Protein AF-A0A090QV86-F1 (afdb_monomer_lite)

Secondary structure (DSSP, 8-state):
-EEEE-TTSBEEEEEEEB-TTS-B-TTS--B--GGGTT-BHHHHHHHHHHHHHHTT-

Sequence (57 aa):
MINILTFDANIRDAAEVFNTNGEASDVYGTELPAKYHGMERFAARKAIVAEFDELGY

pLDDT: mean 85.05, std 5.41, range [55.22, 90.94]

Structure (mmCIF, N/CA/C/O backbone):
data_AF-A0A090QV86-F1
#
_entry.id   AF-A0A090QV86-F1
#
loop_
_atom_site.group_PDB
_atom_site.id
_atom_site.type_symbol
_atom_site.label_atom_id
_atom_site.label_alt_id
_atom_site.label_comp_id
_atom_site.label_asym_id
_atom_site.label_entity_id
_atom_site.label_seq_id
_atom_site.pdbx_PDB_ins_code
_atom_site.Cartn_x
_atom_site.Cartn_y
_atom_site.Cartn_z
_atom_site.occupancy
_atom_site.B_iso_or_equiv
_atom_site.auth_seq_id
_atom_site.auth_comp_id
_atom_site.auth_asym_id
_atom_site.auth_atom_id
_atom_site.pdbx_PDB_model_num
ATOM 1 N N . MET A 1 1 ? 13.300 2.922 0.691 1.00 82.88 1 MET A N 1
ATOM 2 C CA . MET A 1 1 ? 11.914 3.352 0.422 1.00 82.88 1 MET A CA 1
ATOM 3 C C . MET A 1 1 ? 11.077 2.113 0.169 1.00 82.88 1 MET A C 1
ATOM 5 O O . MET A 1 1 ? 11.546 1.247 -0.548 1.00 82.88 1 MET A O 1
ATOM 9 N N . ILE A 1 2 ? 9.888 2.005 0.761 1.00 86.88 2 ILE A N 1
ATOM 10 C CA . ILE A 1 2 ? 8.969 0.885 0.515 1.00 86.88 2 ILE A CA 1
ATOM 11 C C . ILE A 1 2 ? 7.702 1.476 -0.096 1.00 86.88 2 ILE A C 1
ATOM 13 O O . ILE A 1 2 ? 7.033 2.284 0.546 1.00 86.88 2 ILE A O 1
ATOM 17 N N . ASN A 1 3 ? 7.407 1.121 -1.342 1.00 87.44 3 ASN A N 1
ATOM 18 C CA . ASN A 1 3 ? 6.198 1.530 -2.034 1.00 87.44 3 ASN A CA 1
ATOM 19 C C . ASN A 1 3 ? 5.145 0.422 -1.945 1.00 87.44 3 ASN A C 1
ATOM 21 O O . ASN A 1 3 ? 5.323 -0.660 -2.494 1.00 87.44 3 ASN A O 1
ATOM 25 N N . ILE A 1 4 ? 4.031 0.716 -1.284 1.00 86.56 4 ILE A N 1
ATOM 26 C CA . ILE A 1 4 ? 2.900 -0.209 -1.128 1.00 86.56 4 ILE A CA 1
ATOM 27 C C . ILE A 1 4 ? 1.667 0.229 -1.926 1.00 86.56 4 ILE A C 1
ATOM 29 O O . ILE A 1 4 ? 0.643 -0.449 -1.881 1.00 86.56 4 ILE A O 1
ATOM 33 N N . LEU A 1 5 ? 1.745 1.361 -2.635 1.00 88.44 5 LEU A N 1
ATOM 34 C CA . LEU A 1 5 ? 0.622 1.953 -3.355 1.00 88.44 5 LEU A CA 1
ATOM 35 C C . LEU A 1 5 ? 0.817 1.837 -4.869 1.00 88.44 5 LEU A C 1
ATOM 37 O O . LEU A 1 5 ? 1.905 2.049 -5.410 1.00 88.44 5 LEU A O 1
ATOM 41 N N . THR A 1 6 ? -0.259 1.487 -5.565 1.00 87.25 6 THR A N 1
ATOM 42 C CA . THR A 1 6 ? -0.349 1.612 -7.017 1.00 87.25 6 THR A CA 1
ATOM 43 C C . THR A 1 6 ? -0.458 3.088 -7.400 1.00 87.25 6 THR A C 1
ATOM 45 O O . THR A 1 6 ? -0.670 3.963 -6.556 1.00 87.25 6 THR A O 1
ATOM 48 N N . PHE A 1 7 ? -0.352 3.373 -8.697 1.00 85.75 7 PHE A N 1
ATOM 49 C CA . PHE A 1 7 ? -0.565 4.719 -9.228 1.00 85.75 7 PHE A CA 1
ATOM 50 C C . PHE A 1 7 ? -1.954 5.283 -8.872 1.00 85.75 7 PHE A C 1
ATOM 52 O O . PHE A 1 7 ? -2.083 6.466 -8.566 1.00 85.75 7 PHE A O 1
ATOM 59 N N . ASP A 1 8 ? -2.964 4.415 -8.805 1.00 87.25 8 ASP A N 1
ATOM 60 C CA . ASP A 1 8 ? -4.338 4.762 -8.423 1.00 87.25 8 ASP A CA 1
ATOM 61 C C . ASP A 1 8 ? -4.546 4.865 -6.900 1.00 87.25 8 ASP A C 1
ATOM 63 O O . ASP A 1 8 ? -5.674 4.982 -6.431 1.00 87.25 8 ASP A O 1
ATOM 67 N N . ALA A 1 9 ? -3.466 4.816 -6.112 1.00 86.44 9 ALA A N 1
ATOM 68 C CA . ALA A 1 9 ? -3.489 4.793 -4.650 1.00 86.44 9 ALA A CA 1
ATOM 69 C C . ALA A 1 9 ? -4.247 3.598 -4.039 1.00 86.44 9 ALA A C 1
ATOM 71 O O . ALA A 1 9 ? -4.758 3.690 -2.918 1.00 86.44 9 ALA A O 1
ATOM 72 N N . ASN A 1 10 ? -4.266 2.467 -4.745 1.00 89.69 10 ASN A N 1
ATOM 73 C CA . ASN A 1 10 ? -4.706 1.189 -4.196 1.00 89.69 10 ASN A CA 1
ATOM 74 C C . ASN A 1 10 ? -3.519 0.450 -3.573 1.00 89.69 10 ASN A C 1
ATOM 76 O O . ASN A 1 10 ? -2.376 0.639 -3.983 1.00 89.69 10 ASN A O 1
ATOM 80 N N . ILE A 1 11 ? -3.770 -0.406 -2.591 1.00 88.50 11 ILE A N 1
ATOM 81 C CA . ILE A 1 11 ? -2.745 -1.283 -2.022 1.00 88.50 11 ILE A CA 1
ATOM 82 C C . ILE A 1 11 ? -2.312 -2.296 -3.087 1.00 88.50 11 ILE A C 1
ATOM 84 O O . ILE A 1 11 ? -3.148 -2.944 -3.719 1.00 88.50 11 ILE A O 1
ATOM 88 N N . ARG A 1 12 ? -1.002 -2.414 -3.299 1.00 88.69 12 ARG A N 1
ATOM 89 C CA . ARG A 1 12 ? -0.412 -3.361 -4.254 1.00 88.69 12 ARG A CA 1
ATOM 90 C C . ARG A 1 12 ? -0.502 -4.795 -3.748 1.00 88.69 12 ARG A C 1
ATOM 92 O O . ARG A 1 12 ? -0.560 -5.024 -2.546 1.00 88.69 12 ARG A O 1
ATOM 99 N N . ASP A 1 13 ? -0.400 -5.743 -4.676 1.00 86.44 13 ASP A N 1
ATOM 100 C CA . ASP A 1 13 ? -0.235 -7.157 -4.328 1.00 86.44 13 ASP A CA 1
ATOM 101 C C . ASP A 1 13 ? 1.138 -7.466 -3.722 1.00 86.44 13 ASP A C 1
ATOM 103 O O . ASP A 1 13 ? 1.289 -8.361 -2.897 1.00 86.44 13 ASP A O 1
ATOM 107 N N . ALA A 1 14 ? 2.154 -6.722 -4.156 1.00 84.31 14 ALA A N 1
ATOM 108 C CA . ALA A 1 14 ? 3.510 -6.823 -3.652 1.00 84.31 14 ALA A CA 1
ATOM 109 C C . ALA A 1 14 ? 4.097 -5.421 -3.485 1.00 84.31 14 ALA A C 1
ATOM 111 O O . ALA A 1 14 ? 3.981 -4.570 -4.380 1.00 84.31 14 ALA A O 1
ATOM 112 N N . ALA A 1 15 ? 4.720 -5.186 -2.332 1.00 86.50 15 ALA A N 1
ATOM 113 C CA . ALA A 1 15 ? 5.441 -3.954 -2.064 1.00 86.50 15 ALA A CA 1
ATOM 114 C C . ALA A 1 15 ? 6.707 -3.880 -2.928 1.00 86.50 15 ALA A C 1
ATOM 116 O O . ALA A 1 15 ? 7.401 -4.873 -3.120 1.00 86.50 15 ALA A O 1
ATOM 117 N N . GLU A 1 16 ? 7.038 -2.694 -3.427 1.00 86.00 16 GLU A N 1
ATOM 118 C CA . GLU A 1 16 ? 8.309 -2.451 -4.105 1.00 86.00 16 GLU A CA 1
ATOM 119 C C . GLU A 1 16 ? 9.281 -1.826 -3.110 1.00 86.00 16 GLU A C 1
ATOM 121 O O . GLU A 1 16 ? 9.060 -0.726 -2.594 1.00 86.00 16 GLU A O 1
ATOM 126 N N . VAL A 1 17 ? 10.363 -2.534 -2.819 1.00 87.38 17 VAL A N 1
ATOM 127 C CA . VAL A 1 17 ? 11.379 -2.084 -1.874 1.00 87.38 17 VAL A CA 1
ATOM 128 C C . VAL A 1 17 ? 12.560 -1.547 -2.673 1.00 87.38 17 VAL A C 1
ATOM 130 O O . VAL A 1 17 ? 13.148 -2.243 -3.492 1.00 87.38 17 VAL A O 1
ATOM 133 N N . PHE A 1 18 ? 12.909 -0.288 -2.428 1.00 85.38 18 PHE A N 1
ATOM 134 C CA . PHE A 1 18 ? 14.023 0.410 -3.061 1.00 85.38 18 PHE A CA 1
ATOM 135 C C . PHE A 1 18 ? 15.057 0.822 -2.012 1.00 85.38 18 PHE A C 1
ATOM 137 O O . PHE A 1 18 ? 14.705 1.266 -0.912 1.00 85.38 18 PHE A O 1
ATOM 144 N N . ASN A 1 19 ? 16.341 0.726 -2.340 1.00 84.56 19 ASN A N 1
ATOM 145 C CA . ASN A 1 19 ? 17.424 1.240 -1.506 1.00 84.56 19 ASN A CA 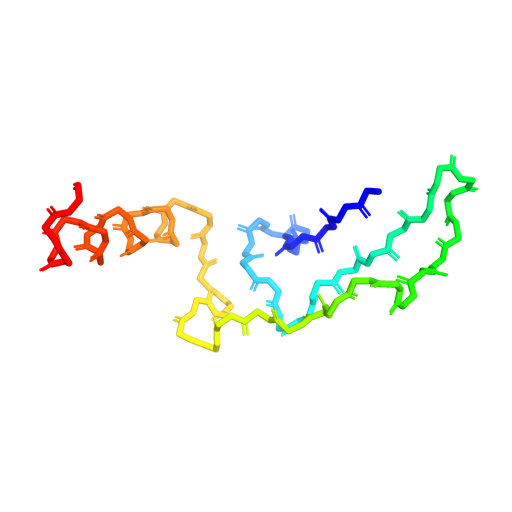1
ATOM 146 C C . ASN A 1 19 ? 17.550 2.778 -1.623 1.00 84.56 19 ASN A C 1
ATOM 148 O O . ASN A 1 19 ? 16.810 3.435 -2.358 1.00 84.56 19 ASN A O 1
ATOM 152 N N . THR A 1 20 ? 18.473 3.385 -0.872 1.00 84.19 20 THR A N 1
ATOM 153 C CA . THR A 1 20 ? 18.738 4.841 -0.916 1.00 84.19 20 THR A CA 1
ATOM 154 C C . THR A 1 20 ? 19.285 5.324 -2.258 1.00 84.19 20 THR A C 1
ATOM 156 O O . THR A 1 20 ? 19.262 6.521 -2.522 1.00 84.19 20 THR A O 1
ATOM 159 N N . ASN A 1 21 ? 19.755 4.401 -3.095 1.00 83.50 21 ASN A N 1
ATOM 160 C CA . ASN A 1 21 ? 20.298 4.672 -4.420 1.00 83.50 21 ASN A CA 1
ATOM 161 C C . ASN A 1 21 ? 19.241 4.479 -5.527 1.00 83.50 21 ASN A C 1
ATOM 163 O O . ASN A 1 21 ? 19.543 4.697 -6.695 1.00 83.50 21 ASN A O 1
ATOM 167 N N . GLY A 1 22 ? 18.004 4.100 -5.171 1.00 78.81 22 GLY A N 1
ATOM 168 C CA . GLY A 1 22 ? 16.902 3.873 -6.110 1.00 78.81 22 GLY A CA 1
ATOM 169 C C . GLY A 1 22 ? 16.874 2.483 -6.753 1.00 78.81 22 GLY A C 1
ATOM 170 O O . GLY A 1 22 ? 16.059 2.249 -7.640 1.00 78.81 22 GLY A O 1
ATOM 171 N N . GLU A 1 23 ? 17.722 1.553 -6.320 1.00 82.88 23 GLU A N 1
ATOM 172 C CA . GLU A 1 23 ? 17.748 0.182 -6.836 1.00 82.88 23 GLU A CA 1
ATOM 173 C C . GLU A 1 23 ? 16.781 -0.705 -6.049 1.00 82.88 23 GLU A C 1
ATOM 175 O O . GLU A 1 23 ? 16.599 -0.520 -4.841 1.00 82.88 23 GLU A O 1
ATOM 180 N N . ALA A 1 24 ? 16.173 -1.682 -6.726 1.00 82.25 24 ALA A N 1
ATOM 181 C CA . ALA A 1 24 ? 15.318 -2.671 -6.081 1.00 82.25 24 ALA A CA 1
ATOM 182 C C . ALA A 1 24 ? 16.124 -3.471 -5.044 1.00 82.25 24 ALA A C 1
ATOM 184 O O . ALA A 1 24 ? 17.260 -3.871 -5.298 1.00 82.25 24 ALA A O 1
ATOM 185 N N . SER A 1 25 ? 15.553 -3.660 -3.860 1.00 80.56 25 SER A N 1
ATOM 186 C CA . SER A 1 25 ? 16.212 -4.304 -2.732 1.00 80.56 25 SER A CA 1
ATOM 187 C C . SER A 1 25 ? 15.280 -5.319 -2.095 1.00 80.56 25 SER A C 1
ATOM 189 O O . SER A 1 25 ? 14.279 -4.940 -1.505 1.00 80.56 25 SER A O 1
ATOM 191 N N . ASP A 1 26 ? 15.645 -6.596 -2.125 1.00 77.62 26 ASP A N 1
ATOM 192 C CA . ASP A 1 26 ? 14.848 -7.677 -1.524 1.00 77.62 26 ASP A CA 1
ATOM 193 C C . ASP A 1 26 ? 15.119 -7.853 -0.016 1.00 77.62 26 ASP A C 1
ATOM 195 O O . ASP A 1 26 ? 14.804 -8.879 0.581 1.00 77.62 26 ASP A O 1
ATOM 199 N N . VAL A 1 27 ? 15.746 -6.855 0.620 1.00 77.81 27 VAL A N 1
ATOM 200 C CA . VAL A 1 27 ? 16.104 -6.883 2.051 1.00 77.81 27 VAL A CA 1
ATOM 201 C C . VAL A 1 27 ? 14.865 -6.940 2.945 1.00 77.81 27 VAL A C 1
ATOM 203 O O . VAL A 1 27 ? 14.916 -7.500 4.039 1.00 77.81 27 VAL A O 1
ATOM 206 N N . TYR A 1 28 ? 13.757 -6.361 2.488 1.00 76.75 28 TYR A N 1
ATOM 207 C CA . TYR A 1 28 ? 12.478 -6.408 3.182 1.00 76.75 28 TYR A CA 1
ATOM 208 C C . TYR A 1 28 ? 11.492 -7.235 2.369 1.00 76.75 28 TYR A C 1
ATOM 210 O O . TYR A 1 28 ? 11.453 -7.133 1.144 1.00 76.75 28 TYR A O 1
ATOM 218 N N . GLY A 1 29 ? 10.686 -8.037 3.066 1.00 76.19 29 GLY A N 1
ATOM 219 C CA . GLY A 1 29 ? 9.624 -8.808 2.439 1.00 76.19 2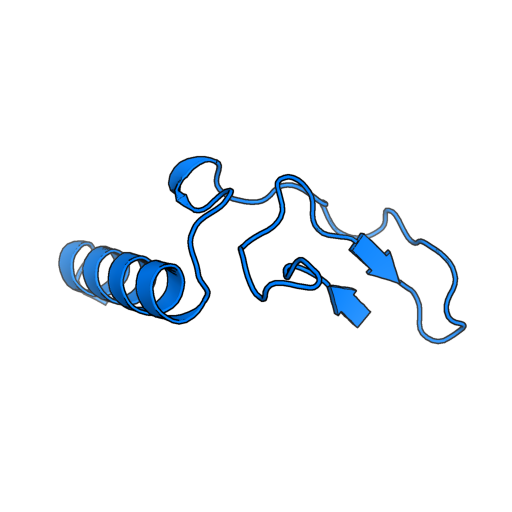9 GLY A CA 1
ATOM 220 C C . GLY A 1 29 ? 8.674 -7.891 1.676 1.00 76.19 29 GLY A C 1
ATOM 221 O O . GLY A 1 29 ? 8.235 -6.860 2.187 1.00 76.19 29 GLY A O 1
ATOM 222 N N . THR A 1 30 ? 8.364 -8.277 0.444 1.00 81.94 30 THR A N 1
ATOM 223 C CA . THR A 1 30 ? 7.382 -7.594 -0.405 1.00 81.94 30 THR A CA 1
ATOM 224 C C . THR A 1 30 ? 5.951 -8.044 -0.106 1.00 81.94 30 THR A C 1
ATOM 226 O O . THR A 1 30 ? 5.004 -7.581 -0.740 1.00 81.94 30 THR A O 1
ATOM 229 N N . GLU A 1 31 ? 5.797 -8.938 0.869 1.00 82.31 31 GLU A N 1
ATOM 230 C CA . GLU A 1 31 ? 4.544 -9.556 1.270 1.00 82.31 31 GLU A CA 1
ATOM 231 C C . GLU A 1 31 ? 3.640 -8.525 1.948 1.00 82.31 31 GLU A C 1
ATOM 233 O O . GLU A 1 31 ? 3.954 -7.982 3.010 1.00 82.31 31 GLU A O 1
ATOM 238 N N . LEU A 1 32 ? 2.499 -8.259 1.321 1.00 83.25 32 LEU A N 1
ATOM 239 C CA . LEU A 1 32 ? 1.427 -7.460 1.892 1.00 83.25 32 LEU A CA 1
ATOM 240 C C . LEU A 1 32 ? 0.265 -8.383 2.286 1.00 83.25 32 LEU A C 1
ATOM 242 O O . LEU A 1 32 ? 0.112 -9.474 1.725 1.00 83.25 32 LEU A O 1
ATOM 246 N N . PRO A 1 33 ? -0.563 -8.003 3.276 1.00 82.25 33 PRO A N 1
ATOM 247 C CA . PRO A 1 33 ? -1.715 -8.815 3.629 1.00 82.25 33 PRO A CA 1
ATOM 248 C C . PRO A 1 33 ? -2.714 -8.823 2.469 1.00 82.25 33 PRO A C 1
ATOM 250 O O . PRO A 1 33 ? -3.288 -7.786 2.129 1.00 82.25 33 PRO A O 1
ATOM 253 N N . ALA A 1 34 ? -2.982 -10.012 1.920 1.00 84.50 34 ALA A N 1
ATOM 254 C CA . ALA A 1 34 ? -3.888 -10.204 0.784 1.00 84.50 34 ALA A CA 1
ATOM 255 C C . ALA A 1 34 ? -5.290 -9.609 1.003 1.00 84.50 34 ALA A C 1
ATOM 257 O O . ALA A 1 34 ? -5.962 -9.224 0.051 1.00 84.50 34 ALA A O 1
ATOM 258 N N . LYS A 1 35 ? -5.717 -9.478 2.267 1.00 84.19 35 LYS A N 1
ATOM 259 C CA . LYS A 1 35 ? -6.979 -8.833 2.654 1.00 84.19 35 LYS A CA 1
ATOM 260 C C . LYS A 1 35 ? -7.075 -7.379 2.189 1.00 84.19 35 LYS A C 1
ATOM 262 O O . LYS A 1 35 ? -8.179 -6.910 1.941 1.00 84.19 35 LYS A O 1
ATOM 267 N N . TYR A 1 36 ? -5.949 -6.682 2.070 1.00 84.88 36 TYR A N 1
ATOM 268 C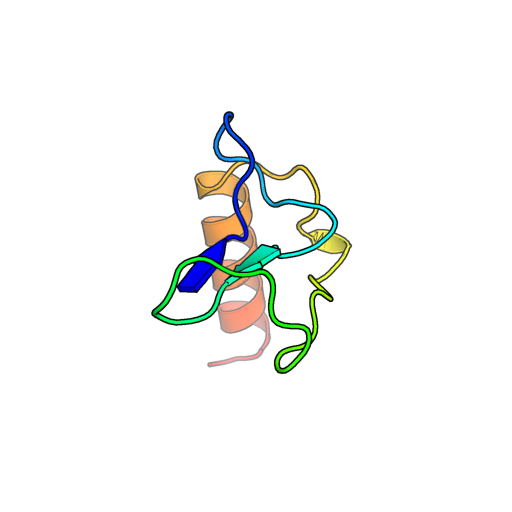 CA . TYR A 1 36 ? -5.914 -5.279 1.676 1.00 84.88 36 TYR A CA 1
ATOM 269 C C . TYR A 1 36 ? -5.578 -5.074 0.203 1.00 84.88 36 TYR A C 1
ATOM 271 O O . TYR A 1 36 ? -5.717 -3.953 -0.270 1.00 84.88 36 TYR A O 1
ATOM 279 N N . HIS A 1 37 ? -5.164 -6.109 -0.534 1.00 87.12 37 HIS A N 1
ATOM 280 C CA . HIS A 1 37 ? -4.779 -5.978 -1.940 1.00 87.12 37 HIS A CA 1
ATOM 281 C C . HIS A 1 37 ? -5.914 -5.388 -2.782 1.00 87.12 37 HIS A C 1
ATOM 283 O O . HIS A 1 37 ? -7.074 -5.786 -2.672 1.00 87.12 37 HIS A O 1
ATOM 289 N N . GLY A 1 38 ? -5.584 -4.399 -3.611 1.00 85.62 38 GLY A N 1
ATOM 290 C CA . GLY A 1 38 ? -6.551 -3.695 -4.449 1.00 85.62 38 GLY A CA 1
ATOM 291 C C . GLY A 1 38 ? -7.501 -2.760 -3.693 1.00 85.62 38 GLY A C 1
ATOM 292 O O . GLY A 1 38 ? -8.302 -2.086 -4.338 1.00 85.62 38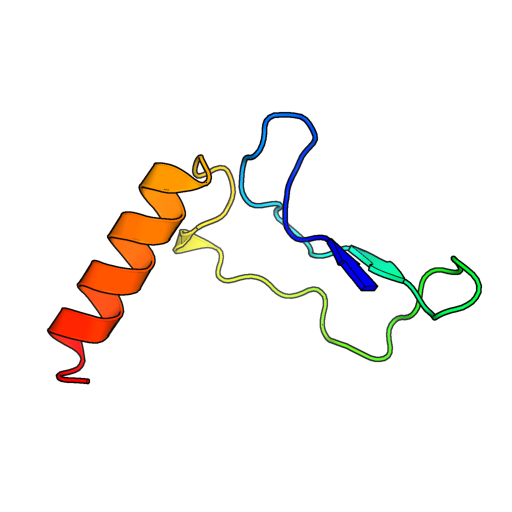 GLY A O 1
ATOM 293 N N . MET A 1 39 ? -7.422 -2.663 -2.358 1.00 89.31 39 MET A N 1
ATOM 294 C CA . MET A 1 39 ? -8.200 -1.675 -1.612 1.00 89.31 39 MET A CA 1
ATOM 295 C C . MET A 1 39 ? -7.639 -0.277 -1.825 1.00 89.31 39 MET A C 1
ATOM 297 O O . MET A 1 39 ? -6.432 -0.058 -1.763 1.00 89.31 39 MET A O 1
ATOM 301 N N . GLU A 1 40 ? -8.529 0.692 -1.998 1.00 90.94 40 GLU A N 1
ATOM 302 C CA . GLU A 1 40 ? -8.159 2.104 -2.021 1.00 90.94 40 GLU A CA 1
ATOM 303 C C . GLU A 1 40 ? -7.609 2.534 -0.649 1.00 90.94 40 GLU A C 1
ATOM 305 O O . GLU A 1 40 ? -8.051 2.043 0.395 1.00 90.94 40 GLU A O 1
ATOM 310 N N . ARG A 1 41 ? -6.631 3.446 -0.631 1.00 88.50 41 ARG A N 1
ATOM 311 C CA . ARG A 1 41 ? -5.909 3.872 0.584 1.00 88.50 41 ARG A CA 1
ATOM 312 C C . ARG A 1 41 ? -6.800 4.253 1.776 1.00 88.50 41 ARG A C 1
ATOM 314 O O . ARG A 1 41 ? -6.419 3.986 2.915 1.00 88.50 41 ARG A O 1
ATOM 321 N N . PHE A 1 42 ? -7.966 4.870 1.578 1.00 88.94 42 PHE A N 1
ATOM 322 C CA . PHE A 1 42 ? -8.870 5.229 2.672 1.00 88.94 42 PHE A CA 1
ATOM 323 C C . PHE A 1 42 ? -9.663 4.023 3.169 1.00 88.94 42 PHE A C 1
ATOM 325 O O . PHE A 1 42 ? -9.883 3.908 4.377 1.00 88.94 42 PHE A O 1
ATOM 332 N N . ALA A 1 43 ? -10.073 3.127 2.268 1.00 89.25 43 ALA A N 1
ATOM 333 C CA . ALA A 1 43 ? -10.709 1.865 2.636 1.00 89.25 43 ALA A CA 1
ATOM 334 C C . ALA A 1 43 ? -9.730 0.973 3.410 1.00 89.25 43 ALA A C 1
ATOM 336 O O . ALA A 1 43 ? -10.063 0.517 4.502 1.00 89.25 43 ALA A O 1
ATOM 337 N N . ALA A 1 44 ? -8.499 0.836 2.909 1.00 88.56 44 ALA A N 1
ATOM 338 C CA . ALA A 1 44 ? -7.421 0.118 3.577 1.00 88.56 44 ALA A CA 1
ATOM 339 C C . ALA A 1 44 ? -7.139 0.710 4.962 1.00 88.56 44 ALA A C 1
ATOM 341 O O . ALA A 1 44 ? -7.144 -0.013 5.951 1.00 88.56 44 ALA A O 1
ATOM 342 N N . ARG A 1 45 ? -7.002 2.040 5.077 1.00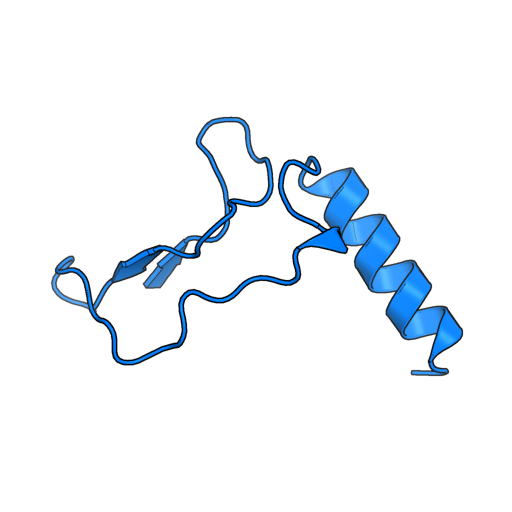 90.25 45 ARG A N 1
ATOM 343 C CA . ARG A 1 45 ? -6.798 2.705 6.375 1.00 90.25 45 ARG A CA 1
ATOM 344 C C . ARG A 1 45 ? -7.927 2.413 7.364 1.00 90.25 45 ARG A C 1
ATOM 346 O O . ARG A 1 45 ? -7.645 2.171 8.530 1.00 90.25 45 ARG A O 1
ATOM 353 N N . LYS A 1 46 ? -9.191 2.456 6.927 1.00 90.19 46 LYS A N 1
ATOM 354 C CA . LYS A 1 46 ? -10.339 2.145 7.795 1.00 90.19 46 LYS A CA 1
ATOM 355 C C . LYS A 1 46 ? -10.353 0.681 8.219 1.00 90.19 46 LYS A C 1
ATOM 357 O O . LYS A 1 46 ? -10.606 0.417 9.384 1.00 90.19 46 LYS A O 1
ATOM 362 N N . ALA A 1 47 ? -10.088 -0.237 7.294 1.00 88.81 47 ALA A N 1
ATOM 363 C CA . ALA A 1 47 ? -10.060 -1.665 7.581 1.00 88.81 47 ALA A CA 1
ATOM 364 C C . ALA A 1 47 ? -8.927 -2.019 8.555 1.00 88.81 47 ALA A C 1
ATOM 366 O O . ALA A 1 47 ? -9.165 -2.744 9.511 1.00 88.81 47 ALA A O 1
ATOM 367 N N . ILE A 1 48 ? -7.746 -1.419 8.370 1.00 87.88 48 ILE A N 1
ATOM 368 C CA . ILE A 1 48 ? -6.614 -1.554 9.291 1.00 87.88 48 ILE A CA 1
ATOM 369 C C . ILE A 1 48 ? -7.001 -1.048 10.680 1.00 87.88 48 ILE A C 1
ATOM 371 O O . ILE A 1 48 ? -6.871 -1.783 11.648 1.00 87.88 48 ILE A O 1
ATOM 375 N N . VAL A 1 49 ? -7.513 0.183 10.794 1.00 90.25 49 VAL A N 1
ATOM 376 C CA . VAL A 1 49 ? -7.915 0.741 12.099 1.00 90.25 49 VAL A CA 1
ATOM 377 C C . VAL A 1 49 ? -8.989 -0.119 12.766 1.00 90.25 49 VAL A C 1
ATOM 379 O O . VAL A 1 49 ? -8.852 -0.421 13.941 1.00 90.25 49 VAL A O 1
ATOM 382 N N . ALA A 1 50 ? -9.999 -0.572 12.020 1.00 89.62 50 ALA A N 1
ATOM 383 C CA . ALA A 1 50 ? -11.040 -1.444 12.557 1.00 89.62 50 ALA A CA 1
ATOM 384 C C . ALA A 1 50 ? -10.485 -2.788 13.057 1.00 89.62 50 ALA A C 1
ATOM 386 O O . ALA A 1 50 ? -10.924 -3.273 14.091 1.00 89.62 50 ALA A O 1
ATOM 387 N N . GL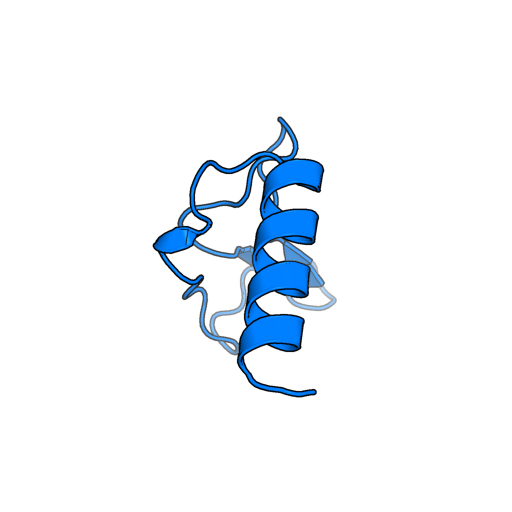U A 1 51 ? -9.507 -3.377 12.362 1.00 88.00 51 GLU A N 1
ATOM 388 C CA . GLU A 1 51 ? -8.822 -4.580 12.848 1.00 88.00 51 GLU A CA 1
ATOM 389 C C . GLU A 1 51 ? -8.019 -4.313 14.119 1.00 88.00 51 GLU A C 1
ATOM 391 O O . GLU A 1 51 ? -8.074 -5.113 15.049 1.00 88.00 51 GLU A O 1
ATOM 396 N N . PHE A 1 52 ? -7.283 -3.201 14.180 1.00 86.50 52 PHE A N 1
ATOM 397 C CA . PHE A 1 52 ? -6.552 -2.813 15.387 1.00 86.50 52 PHE A CA 1
ATOM 398 C C . PHE A 1 52 ? -7.502 -2.590 16.575 1.00 86.50 52 PHE A C 1
ATOM 400 O O . PHE A 1 52 ? -7.222 -3.098 17.663 1.00 86.50 52 PHE A O 1
ATOM 407 N N . ASP A 1 53 ? -8.645 -1.937 16.343 1.00 89.00 53 ASP A N 1
ATOM 408 C CA . ASP A 1 53 ? -9.706 -1.755 17.339 1.00 89.00 53 ASP A CA 1
ATOM 409 C C . ASP A 1 53 ? -10.289 -3.116 17.790 1.00 89.00 53 ASP A C 1
ATOM 411 O O . ASP A 1 53 ? -10.491 -3.336 18.985 1.00 89.00 53 ASP A O 1
ATOM 415 N N . GLU A 1 54 ? -10.530 -4.062 16.868 1.00 86.94 54 GLU A N 1
ATOM 416 C CA . GLU A 1 54 ? -11.002 -5.425 17.187 1.00 86.94 54 GLU A CA 1
ATOM 417 C C . GLU A 1 54 ? -9.977 -6.238 17.993 1.00 86.94 54 GLU A C 1
ATOM 419 O O . GLU A 1 54 ? -10.351 -7.021 18.869 1.00 86.94 54 GLU A O 1
ATOM 424 N N . LEU A 1 55 ? -8.685 -6.050 17.718 1.00 88.12 55 LEU A N 1
ATOM 425 C CA . LEU A 1 55 ? -7.579 -6.657 18.464 1.00 88.12 55 LEU A CA 1
ATOM 426 C C . LEU A 1 55 ? -7.388 -6.029 19.858 1.00 88.12 55 LEU A C 1
ATOM 428 O O . LEU A 1 55 ? -6.665 -6.598 20.679 1.00 88.12 55 LEU A O 1
ATOM 432 N N . GLY A 1 56 ? -8.058 -4.909 20.150 1.00 78.44 56 GLY A N 1
ATOM 433 C CA . GLY A 1 56 ? -8.044 -4.245 21.454 1.00 78.44 56 GLY A CA 1
ATOM 434 C C . GLY A 1 56 ? -6.795 -3.401 21.722 1.00 78.44 56 GLY A C 1
ATOM 435 O O . GLY A 1 56 ? -6.412 -3.265 22.888 1.00 78.44 56 GLY A O 1
ATOM 436 N N . TYR A 1 57 ? -6.156 -2.880 20.668 1.00 55.22 57 TYR A N 1
ATOM 437 C CA . TYR A 1 57 ? -5.020 -1.952 20.756 1.00 55.22 57 TYR A CA 1
ATOM 438 C C . TYR A 1 57 ? -5.437 -0.483 20.692 1.00 55.22 57 TYR A C 1
ATOM 440 O O . TYR A 1 57 ? -6.442 -0.174 20.022 1.00 55.22 57 TYR A O 1
#

Radius of gyration: 12.92 Å; chains: 1; bounding box: 31×15×31 Å

Organism: NCBI:txid754436

Foldseek 3Di:
DWAQADPQQAGAQFIFDADPVRHTDPPDGRHDPPVRHRPHNVRSVVVVVVVVVVVVD